Protein AF-A0A927Q872-F1 (afdb_monomer)

Mean predicted aligned error: 13.28 Å

Foldseek 3Di:
DDDDDDDDDDPPPPPPPPPDPPPDDDDQPDADADQCLQAFPALLVVDALVQFPDKAWDDDPPLDDPCDDPVNVSVQRNVRRRWGFHRDDPDPDPDPVCNSAKTWMWTQGPVRWIWIWIDHDQKIKIATSNNYITMTGGDDDDDD

Solvent-accessible surface area (backbone atoms only — not comparable to full-atom values): 8858 Å² total; per-residue (Å²): 132,89,82,90,85,87,87,86,88,75,89,80,76,83,82,76,84,76,87,67,86,76,81,81,78,82,76,80,66,89,49,72,76,34,34,52,71,36,48,74,40,32,39,36,81,78,55,38,46,90,44,50,68,43,79,45,80,74,59,73,73,88,74,58,60,85,84,65,43,75,66,42,52,48,46,46,37,54,69,30,21,82,42,49,21,38,68,40,73,68,84,74,73,94,66,63,92,54,72,88,59,51,41,39,32,39,36,31,32,74,90,68,51,47,31,45,38,39,36,46,84,63,32,32,24,45,30,42,64,76,19,40,18,23,21,34,71,47,69,80,80,77,84,132

Structure (mmCIF, N/CA/C/O backbone):
data_AF-A0A927Q872-F1
#
_entry.id   AF-A0A927Q872-F1
#
loop_
_atom_site.group_PDB
_atom_site.id
_atom_site.type_symbol
_atom_site.label_atom_id
_atom_site.label_alt_id
_atom_site.label_comp_id
_atom_site.label_asym_id
_atom_site.label_entity_id
_atom_site.label_seq_id
_atom_site.pdbx_PDB_ins_code
_atom_site.Cartn_x
_atom_site.Cartn_y
_atom_site.Cartn_z
_atom_site.occupancy
_atom_site.B_iso_or_equiv
_atom_site.auth_seq_id
_atom_site.auth_comp_id
_atom_site.auth_asym_id
_atom_site.auth_atom_id
_atom_site.pdbx_PDB_model_num
ATOM 1 N N . MET A 1 1 ? -69.257 13.038 28.042 1.00 36.28 1 MET A N 1
ATOM 2 C CA . MET A 1 1 ? -70.043 12.470 26.928 1.00 36.28 1 MET A CA 1
ATOM 3 C C . MET A 1 1 ? -69.087 11.909 25.881 1.00 36.28 1 MET A C 1
ATOM 5 O O . MET A 1 1 ? -68.342 12.678 25.296 1.00 36.28 1 MET A O 1
ATOM 9 N N . ASN A 1 2 ? -69.061 10.576 25.753 1.00 38.94 2 ASN A N 1
ATOM 10 C CA . ASN A 1 2 ? -69.015 9.767 24.514 1.00 38.94 2 ASN A CA 1
ATOM 11 C C . ASN A 1 2 ? -69.202 10.567 23.189 1.00 38.94 2 ASN A C 1
ATOM 13 O O . ASN A 1 2 ? -70.050 11.451 23.181 1.00 38.94 2 ASN A O 1
ATOM 17 N N . VAL A 1 3 ? -68.528 10.335 22.042 1.00 39.41 3 VAL A N 1
ATOM 18 C CA . VAL A 1 3 ? -68.244 9.079 21.295 1.00 39.41 3 VAL A CA 1
ATOM 19 C C . VAL A 1 3 ? -67.240 9.334 20.132 1.00 39.41 3 VAL A C 1
ATOM 21 O O . VAL A 1 3 ? -67.359 10.337 19.440 1.00 39.41 3 VAL A O 1
ATOM 24 N N . LEU A 1 4 ? -66.301 8.383 19.960 1.00 44.41 4 LEU A N 1
ATOM 25 C CA . LEU A 1 4 ? -65.658 7.758 18.766 1.00 44.41 4 LEU A CA 1
ATOM 26 C C . LEU A 1 4 ? -65.402 8.507 17.427 1.00 44.41 4 LEU A C 1
ATOM 28 O O . LEU A 1 4 ? -66.334 9.007 16.814 1.00 44.41 4 LEU A O 1
ATOM 32 N N . LEU A 1 5 ? -64.187 8.354 16.854 1.00 39.81 5 LEU A N 1
ATOM 33 C CA . LEU A 1 5 ? -63.829 7.359 15.802 1.00 39.81 5 LEU A CA 1
ATOM 34 C C . LEU A 1 5 ? -62.338 7.495 15.364 1.00 39.81 5 LEU A C 1
ATOM 36 O O . LEU A 1 5 ? -61.870 8.589 15.074 1.00 39.81 5 LEU A O 1
ATOM 40 N N . ALA A 1 6 ? -61.605 6.374 15.312 1.00 41.81 6 ALA A N 1
ATOM 41 C CA . ALA A 1 6 ? -60.266 6.205 14.698 1.00 41.81 6 ALA A CA 1
ATOM 42 C C . ALA A 1 6 ? -60.406 5.848 13.187 1.00 41.81 6 ALA A C 1
ATOM 44 O O . ALA A 1 6 ? -61.554 5.826 12.735 1.00 41.81 6 ALA A O 1
ATOM 45 N N . PRO A 1 7 ? -59.378 5.421 12.400 1.00 55.91 7 PRO A N 1
ATOM 46 C CA . PRO A 1 7 ? -57.904 5.390 12.543 1.00 55.91 7 PRO A CA 1
ATOM 47 C C . PRO A 1 7 ? -57.166 5.889 11.254 1.00 55.91 7 PRO A C 1
ATOM 49 O O . PRO A 1 7 ? -57.816 6.363 10.332 1.00 55.91 7 PRO A O 1
ATOM 52 N N . LEU A 1 8 ? -55.831 5.707 11.173 1.00 43.25 8 LEU A N 1
ATOM 53 C CA . LEU A 1 8 ? -55.012 5.338 9.982 1.00 43.25 8 LEU A CA 1
ATOM 54 C C . LEU A 1 8 ? -53.794 6.228 9.651 1.00 43.25 8 LEU A C 1
ATOM 56 O O . LEU A 1 8 ? -53.904 7.438 9.509 1.00 43.25 8 LEU A O 1
ATOM 60 N N . LEU A 1 9 ? -52.688 5.512 9.373 1.00 45.16 9 LEU A N 1
ATOM 61 C CA . LEU A 1 9 ? -51.478 5.875 8.607 1.00 45.16 9 LEU A CA 1
ATOM 62 C C . LEU A 1 9 ? -50.426 6.714 9.362 1.00 45.16 9 LEU A C 1
ATOM 64 O O . LEU A 1 9 ? -50.654 7.861 9.699 1.00 45.16 9 LEU A O 1
ATOM 68 N N . GLY A 1 10 ? -49.213 6.238 9.634 1.00 38.41 10 GLY A N 1
ATOM 69 C CA . GLY A 1 10 ? -48.569 4.970 9.318 1.00 38.41 10 GLY A CA 1
ATOM 70 C C . GLY A 1 10 ? -47.239 4.890 10.073 1.00 38.41 10 GLY A C 1
ATOM 71 O O . GLY A 1 10 ? -46.515 5.878 10.184 1.00 38.41 10 GLY A O 1
ATOM 72 N N . LEU A 1 11 ? -46.934 3.710 10.615 1.00 40.66 11 LEU A N 1
ATOM 73 C CA . LEU A 1 11 ? -45.600 3.372 11.099 1.00 40.66 11 LEU A CA 1
ATOM 74 C C . LEU A 1 11 ? -44.644 3.389 9.898 1.00 40.66 11 LEU A C 1
ATOM 76 O O . LEU A 1 11 ? -44.633 2.460 9.092 1.00 40.66 11 LEU A O 1
ATOM 80 N N . GLY A 1 12 ? -43.836 4.439 9.784 1.00 36.38 12 GLY A N 1
ATOM 81 C CA . GLY A 1 12 ? -42.642 4.432 8.949 1.00 36.38 12 GLY A CA 1
ATOM 82 C C . GLY A 1 12 ? -41.578 3.556 9.599 1.00 36.38 12 GLY A C 1
ATOM 83 O O . GLY A 1 12 ? -40.703 4.052 10.302 1.00 36.38 12 GLY A O 1
ATOM 84 N N . MET A 1 13 ? -41.677 2.243 9.391 1.00 40.41 13 MET A N 1
ATOM 85 C CA . MET A 1 13 ? -40.553 1.326 9.538 1.00 40.41 13 MET A CA 1
ATOM 86 C C . MET A 1 13 ? -39.443 1.777 8.578 1.00 40.41 13 MET A C 1
ATOM 88 O O . MET A 1 13 ? -39.513 1.509 7.381 1.00 40.41 13 MET A O 1
ATOM 92 N N . LEU A 1 14 ? -38.399 2.433 9.085 1.00 45.28 14 LEU A N 1
ATOM 93 C CA . LEU A 1 14 ? -37.114 2.490 8.388 1.00 45.28 14 LEU A CA 1
ATOM 94 C C . LEU A 1 14 ? -36.424 1.132 8.561 1.00 45.28 14 LEU A C 1
ATOM 96 O O . LEU A 1 14 ? -35.501 0.968 9.355 1.00 45.28 14 LEU A O 1
ATOM 100 N N . VAL A 1 15 ? -36.905 0.138 7.812 1.00 49.66 15 VAL A N 1
ATOM 101 C CA . VAL A 1 15 ? -36.089 -1.016 7.436 1.00 49.66 15 VAL A CA 1
ATOM 102 C C . VAL A 1 15 ? -35.178 -0.528 6.316 1.00 49.66 15 VAL A C 1
ATOM 104 O O . VAL A 1 15 ? -35.559 -0.485 5.153 1.00 49.66 15 VAL A O 1
ATOM 107 N N . GLY A 1 16 ? -33.984 -0.094 6.702 1.00 38.09 16 GLY A N 1
ATOM 108 C CA . GLY A 1 16 ? -32.853 0.144 5.807 1.00 38.09 16 GLY A CA 1
ATOM 109 C C . GLY A 1 16 ? -31.687 -0.791 6.121 1.00 38.09 16 GLY A C 1
ATOM 110 O O . GLY A 1 16 ? -30.541 -0.438 5.888 1.00 38.09 16 GLY A O 1
ATOM 111 N N . GLY A 1 17 ? -31.966 -1.956 6.711 1.00 45.19 17 GLY A N 1
ATOM 112 C CA . GLY A 1 17 ? -31.026 -3.069 6.808 1.00 45.19 17 GLY A CA 1
ATOM 113 C C . GLY A 1 17 ? -31.078 -3.879 5.519 1.00 45.19 17 GLY A C 1
ATOM 114 O O . GLY A 1 17 ? -31.672 -4.949 5.491 1.00 45.19 17 GLY A O 1
ATOM 115 N N . GLY A 1 18 ? -30.517 -3.330 4.444 1.00 36.50 18 GLY A N 1
ATOM 116 C CA . GLY A 1 18 ? -30.294 -4.048 3.194 1.00 36.50 18 GLY A CA 1
ATOM 117 C C . GLY A 1 18 ? -28.937 -4.736 3.226 1.00 36.50 18 GLY A C 1
ATOM 118 O O . GLY A 1 18 ? -27.987 -4.244 2.628 1.00 36.50 18 GLY A O 1
ATOM 119 N N . THR A 1 19 ? -28.823 -5.857 3.938 1.00 50.72 19 THR A N 1
ATOM 120 C CA . THR A 1 19 ? -27.755 -6.833 3.686 1.00 50.72 19 THR A CA 1
ATOM 121 C C . THR A 1 19 ? -28.171 -7.691 2.497 1.00 50.72 19 THR A C 1
ATOM 123 O O . THR A 1 19 ? -28.502 -8.862 2.664 1.00 50.72 19 THR A O 1
ATOM 126 N N . ASP A 1 20 ? -28.189 -7.100 1.305 1.00 44.16 20 ASP A N 1
ATOM 127 C CA . ASP A 1 20 ? -28.226 -7.875 0.071 1.00 44.16 20 ASP A CA 1
ATOM 128 C C . ASP A 1 20 ? -26.792 -8.068 -0.404 1.00 44.16 20 ASP A C 1
ATOM 130 O O . ASP A 1 20 ? -26.048 -7.118 -0.650 1.00 44.16 20 ASP A O 1
ATOM 134 N N . GLY A 1 21 ? -26.392 -9.336 -0.462 1.00 46.88 21 GLY A N 1
ATOM 135 C CA . GLY A 1 21 ? -25.081 -9.782 -0.900 1.00 46.88 21 GLY A CA 1
ATOM 136 C C . GLY A 1 21 ? -24.827 -9.448 -2.365 1.00 46.88 21 GLY A C 1
ATOM 137 O O . GLY A 1 21 ? -24.902 -10.328 -3.223 1.00 46.88 21 GLY A O 1
ATOM 138 N N . ALA A 1 22 ? -24.450 -8.200 -2.633 1.00 45.59 22 ALA A N 1
ATOM 139 C CA . ALA A 1 22 ? -23.846 -7.764 -3.881 1.00 45.59 22 ALA A CA 1
ATOM 140 C C . ALA A 1 22 ? -22.452 -8.396 -4.015 1.00 45.59 22 ALA A C 1
ATOM 142 O O . ALA A 1 22 ? -21.411 -7.784 -3.788 1.00 45.59 22 ALA A O 1
ATOM 143 N N . ARG A 1 23 ? -22.429 -9.683 -4.364 1.00 55.00 23 ARG A N 1
ATOM 144 C CA . ARG A 1 23 ? -21.252 -10.312 -4.951 1.00 55.00 23 ARG A CA 1
ATOM 145 C C . ARG A 1 23 ? -21.048 -9.703 -6.332 1.00 55.00 23 ARG A C 1
ATOM 147 O O . ARG A 1 23 ? -21.792 -10.027 -7.251 1.00 55.00 23 ARG A O 1
ATOM 154 N N . GLY A 1 24 ? -19.990 -8.918 -6.480 1.00 51.72 24 GLY A N 1
ATOM 155 C CA . GLY A 1 24 ? -19.269 -8.850 -7.748 1.00 51.72 24 GLY A CA 1
ATOM 156 C C . GLY A 1 24 ? -18.603 -7.523 -8.043 1.00 51.72 24 GLY A C 1
ATOM 157 O O . GLY A 1 24 ? -17.434 -7.527 -8.418 1.00 51.72 24 GLY A O 1
ATOM 158 N N . ASP A 1 25 ? -19.309 -6.416 -7.830 1.00 53.94 25 ASP A N 1
ATOM 159 C CA . ASP A 1 25 ? -18.880 -5.140 -8.394 1.00 53.94 25 ASP A CA 1
ATOM 160 C C . ASP A 1 25 ? -18.448 -4.174 -7.294 1.00 53.94 25 ASP A C 1
ATOM 162 O O . ASP A 1 25 ? -19.223 -3.789 -6.418 1.00 53.94 25 ASP A O 1
ATOM 166 N N . ALA A 1 26 ? -17.172 -3.798 -7.340 1.00 55.28 26 ALA A N 1
ATOM 167 C CA . ALA A 1 26 ? -16.632 -2.737 -6.512 1.00 55.28 26 ALA A CA 1
ATOM 168 C C . ALA A 1 26 ? -17.080 -1.388 -7.084 1.00 55.28 26 ALA A C 1
ATOM 170 O O . ALA A 1 26 ? -16.711 -1.042 -8.209 1.00 55.28 26 ALA A O 1
ATOM 171 N N . ASP A 1 27 ? -17.858 -0.624 -6.317 1.00 55.69 27 ASP A N 1
ATOM 172 C CA . ASP A 1 27 ? -18.164 0.757 -6.676 1.00 55.69 27 ASP A CA 1
ATOM 173 C C . ASP A 1 27 ? -16.892 1.614 -6.547 1.00 55.69 27 ASP A C 1
ATOM 175 O O . ASP A 1 27 ? -16.292 1.718 -5.477 1.00 55.69 27 ASP A O 1
ATOM 179 N N . LEU A 1 28 ? -16.461 2.201 -7.667 1.00 54.34 28 LEU A N 1
ATOM 180 C CA . LEU A 1 28 ? -15.298 3.091 -7.761 1.00 54.34 28 LEU A CA 1
ATOM 181 C C . LEU A 1 28 ? -15.700 4.575 -7.738 1.00 54.34 28 LEU A C 1
ATOM 183 O O . LEU A 1 28 ? -14.934 5.434 -8.194 1.00 54.34 28 LEU A O 1
ATOM 187 N N . ALA A 1 29 ? -16.905 4.894 -7.257 1.00 57.47 29 ALA A N 1
ATOM 188 C CA . ALA A 1 29 ? -17.359 6.264 -7.088 1.00 57.47 29 ALA A CA 1
ATOM 189 C C . ALA A 1 29 ? -16.313 7.108 -6.341 1.00 57.47 29 ALA A C 1
ATOM 191 O O . ALA A 1 29 ? -15.703 6.702 -5.352 1.00 57.47 29 ALA A O 1
ATOM 192 N N . LYS A 1 30 ? -16.075 8.322 -6.846 1.00 48.88 30 LYS A N 1
ATOM 193 C CA . LYS A 1 30 ? -15.078 9.235 -6.281 1.00 48.88 30 LYS A CA 1
ATOM 194 C C . LYS A 1 30 ? -15.594 9.795 -4.953 1.00 48.88 30 LYS A C 1
ATOM 196 O O . LYS A 1 30 ? -16.338 10.773 -4.945 1.00 48.88 30 LYS A O 1
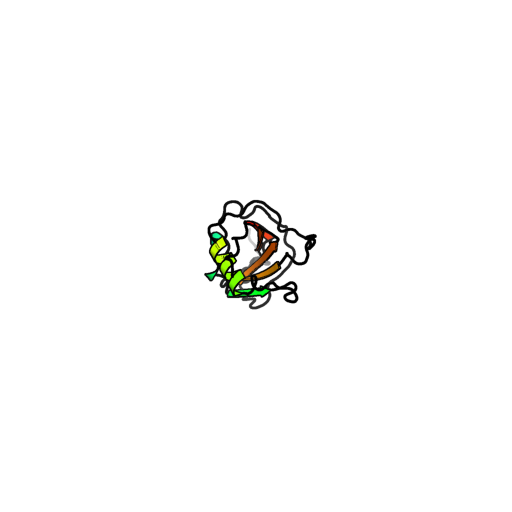ATOM 201 N N . GLY A 1 31 ? -15.189 9.184 -3.844 1.00 59.75 31 GLY A N 1
ATOM 202 C CA . GLY A 1 31 ? -15.377 9.731 -2.502 1.00 59.75 31 GLY A CA 1
ATOM 203 C C . GLY A 1 31 ? -14.500 10.962 -2.241 1.00 59.75 31 GLY A C 1
ATOM 204 O O . GLY A 1 31 ? -13.505 11.203 -2.932 1.00 59.75 31 GLY A O 1
ATOM 205 N N . ARG A 1 32 ? -14.860 11.754 -1.223 1.00 65.50 32 ARG A N 1
ATOM 206 C CA . ARG A 1 32 ? -14.003 12.836 -0.719 1.00 65.50 32 ARG A CA 1
ATOM 207 C C . ARG A 1 32 ? -12.740 12.219 -0.116 1.00 65.50 32 ARG A C 1
ATOM 209 O O . ARG A 1 32 ? -12.826 11.415 0.805 1.00 65.50 32 ARG A O 1
ATOM 216 N N . GLN A 1 33 ? -11.582 12.616 -0.631 1.00 68.44 33 GLN A N 1
ATOM 217 C CA . GLN A 1 33 ? -10.295 12.087 -0.194 1.00 68.44 33 GLN A CA 1
ATOM 218 C C . GLN A 1 33 ? -9.956 12.555 1.230 1.00 68.44 33 GLN A C 1
ATOM 220 O O . GLN A 1 33 ? -10.082 13.739 1.549 1.00 68.44 33 GLN A O 1
ATOM 225 N N . GLN A 1 34 ? -9.531 11.617 2.077 1.00 79.44 34 GLN A N 1
ATOM 226 C CA . GLN A 1 34 ? -9.076 11.845 3.451 1.00 79.44 34 GLN A CA 1
ATOM 227 C C . GLN A 1 34 ? -7.662 11.269 3.598 1.00 79.44 34 GLN A C 1
ATOM 229 O O . GLN A 1 34 ? -7.485 10.101 3.941 1.00 79.44 34 GLN A O 1
ATOM 234 N N . THR A 1 35 ? -6.652 12.078 3.283 1.00 71.38 35 THR A N 1
ATOM 235 C CA . THR A 1 35 ? -5.249 11.647 3.096 1.00 71.38 35 THR A CA 1
ATOM 236 C C . THR A 1 35 ? -4.484 11.332 4.362 1.00 71.38 35 THR A C 1
ATOM 238 O O . THR A 1 35 ? -3.423 10.719 4.302 1.00 71.38 35 THR A O 1
ATOM 241 N N . ASP A 1 36 ? -5.037 11.738 5.498 1.00 80.25 36 ASP A N 1
ATOM 242 C CA . ASP A 1 36 ? -4.386 11.585 6.792 1.00 80.25 36 ASP A CA 1
ATOM 243 C C . ASP A 1 36 ? -5.133 10.564 7.659 1.00 80.25 36 ASP A C 1
ATOM 245 O O . ASP A 1 36 ? -4.772 10.360 8.818 1.00 80.25 36 ASP A O 1
ATOM 249 N N . ALA A 1 37 ? -6.153 9.902 7.094 1.00 86.50 37 ALA A N 1
ATOM 250 C CA . ALA A 1 37 ? -7.067 9.009 7.800 1.00 86.50 37 ALA A CA 1
ATOM 251 C C . ALA A 1 37 ? -6.358 7.836 8.488 1.00 86.50 37 ALA A C 1
ATOM 253 O O . ALA A 1 37 ? -6.848 7.332 9.496 1.00 86.50 37 ALA A O 1
ATOM 254 N N . TRP A 1 38 ? -5.216 7.403 7.949 1.00 92.62 38 TRP A N 1
ATOM 255 C CA . TRP A 1 38 ? -4.420 6.310 8.507 1.00 92.62 38 TRP A CA 1
ATOM 256 C C . TRP A 1 38 ? -3.091 6.765 9.099 1.00 92.62 38 TRP A C 1
ATOM 258 O O . TRP A 1 38 ? -2.271 5.922 9.448 1.00 92.62 38 TRP A O 1
ATOM 268 N N . THR A 1 39 ? -2.859 8.073 9.234 1.00 92.56 39 THR A N 1
ATOM 269 C CA . THR A 1 39 ? -1.604 8.592 9.793 1.00 92.56 39 THR A CA 1
ATOM 270 C C . THR A 1 39 ? -1.327 7.964 11.152 1.00 92.56 39 THR A C 1
ATOM 272 O O . THR A 1 39 ? -2.160 7.999 12.055 1.00 92.56 39 THR A O 1
ATOM 275 N N . GLY A 1 40 ? -0.137 7.387 11.297 1.00 91.62 40 GLY A N 1
ATOM 276 C CA . GLY A 1 40 ? 0.268 6.710 12.521 1.00 91.62 40 GLY A CA 1
ATOM 277 C C . GLY A 1 40 ? -0.180 5.252 12.625 1.00 91.62 40 GLY A C 1
ATOM 278 O O . GLY A 1 40 ? 0.437 4.540 13.408 1.00 91.62 40 GLY A O 1
ATOM 279 N N . LEU A 1 41 ? -1.136 4.763 11.829 1.00 95.81 41 LEU A N 1
ATOM 280 C CA . LEU A 1 41 ? -1.377 3.323 11.678 1.00 95.81 41 LEU A CA 1
ATOM 281 C C . LEU A 1 41 ? -0.262 2.690 10.844 1.00 95.81 41 LEU A C 1
ATOM 283 O O . LEU A 1 41 ? 0.370 3.351 10.016 1.00 95.81 41 LEU A O 1
ATOM 287 N N . THR A 1 42 ? -0.014 1.407 11.056 1.00 97.12 42 THR A N 1
ATOM 288 C CA . THR A 1 42 ? 0.867 0.606 10.208 1.00 97.12 42 THR A CA 1
ATOM 289 C C . THR A 1 42 ? 0.138 0.094 8.968 1.00 97.12 42 THR A C 1
ATOM 291 O O . THR A 1 42 ? -1.088 -0.042 8.957 1.00 97.12 42 THR A O 1
ATOM 294 N N . VAL A 1 43 ? 0.888 -0.225 7.911 1.00 95.69 43 VAL A N 1
ATOM 295 C CA . VAL A 1 43 ? 0.318 -0.825 6.695 1.00 95.69 43 VAL A CA 1
ATOM 296 C C . VAL A 1 43 ? -0.398 -2.133 7.025 1.00 95.69 43 VAL A C 1
ATOM 298 O O . VAL A 1 43 ? -1.507 -2.339 6.548 1.00 95.69 43 VAL A O 1
ATOM 301 N N . GLY A 1 44 ? 0.173 -2.974 7.893 1.00 96.31 44 GLY A N 1
ATOM 302 C CA . GLY A 1 44 ? -0.425 -4.250 8.295 1.00 96.31 44 GLY A CA 1
ATOM 303 C C . GLY A 1 44 ? -1.728 -4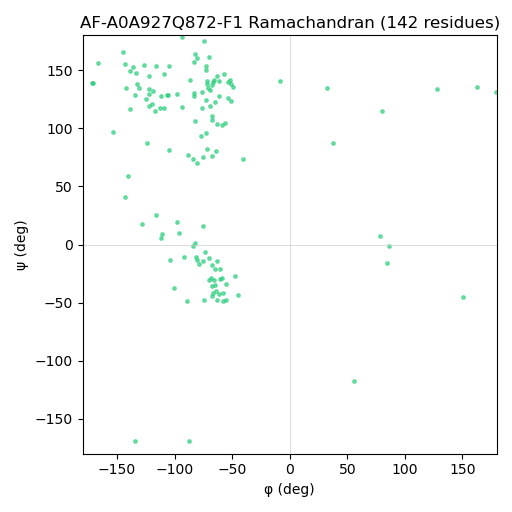.110 9.090 1.00 96.31 44 GLY A C 1
ATOM 304 O O . GLY A 1 44 ? -2.604 -4.960 8.958 1.00 96.31 44 GLY A O 1
ATOM 305 N N . GLU A 1 45 ? -1.894 -3.027 9.858 1.00 96.38 45 GLU A N 1
ATOM 306 C CA . GLU A 1 45 ? -3.158 -2.716 10.550 1.00 96.38 45 GLU A CA 1
ATOM 307 C C . GLU A 1 45 ? -4.283 -2.336 9.573 1.00 96.38 45 GLU A C 1
ATOM 309 O O . GLU A 1 45 ? -5.455 -2.577 9.860 1.00 96.38 45 GLU A O 1
ATOM 314 N N . VAL A 1 46 ? -3.949 -1.765 8.410 1.00 95.12 46 VAL A N 1
ATOM 315 C CA . VAL A 1 46 ? -4.931 -1.388 7.378 1.00 95.12 46 VAL A CA 1
ATOM 316 C C . VAL A 1 46 ? -5.182 -2.536 6.398 1.00 95.12 46 VAL A C 1
ATOM 318 O O . VAL A 1 46 ? -6.338 -2.873 6.114 1.00 95.12 46 VAL A O 1
ATOM 321 N N . LEU A 1 47 ? -4.104 -3.133 5.885 1.00 95.06 47 LEU A N 1
ATOM 322 C CA . LEU A 1 47 ? -4.106 -4.207 4.900 1.00 95.06 47 LEU A CA 1
ATOM 323 C C . LEU A 1 47 ? -2.838 -5.069 5.029 1.00 95.06 47 LEU A C 1
ATOM 325 O O . LEU A 1 47 ? -1.791 -4.761 4.457 1.00 95.06 47 LEU A O 1
ATOM 329 N N . ALA A 1 48 ? -2.950 -6.190 5.740 1.00 94.19 48 ALA A N 1
ATOM 330 C CA . ALA A 1 48 ? -1.926 -7.228 5.731 1.00 94.19 48 ALA A CA 1
ATOM 331 C C . ALA A 1 48 ? -1.930 -8.006 4.399 1.00 94.19 48 ALA A C 1
ATOM 333 O O . ALA A 1 48 ? -2.963 -8.152 3.744 1.00 94.19 48 ALA A O 1
ATOM 334 N N . GLU A 1 49 ? -0.767 -8.511 3.978 1.00 93.38 49 GLU A N 1
ATOM 335 C CA . GLU A 1 49 ? -0.644 -9.205 2.687 1.00 93.38 49 GLU A CA 1
ATOM 336 C C . GLU A 1 49 ? -1.451 -10.505 2.615 1.00 93.38 49 GLU A C 1
ATOM 338 O O . GLU A 1 49 ? -2.003 -10.827 1.563 1.00 93.38 49 GLU A O 1
ATOM 343 N N . ASP A 1 50 ? -1.558 -11.229 3.727 1.00 93.25 50 ASP A N 1
ATOM 344 C CA . ASP A 1 50 ? -2.352 -12.454 3.832 1.00 93.25 50 ASP A CA 1
ATOM 345 C C . ASP A 1 50 ? -3.862 -12.193 3.712 1.00 93.25 50 ASP A C 1
ATOM 347 O O . ASP A 1 50 ? -4.621 -13.104 3.391 1.00 93.25 50 ASP A O 1
ATOM 351 N N . GLN A 1 51 ? -4.301 -10.943 3.895 1.00 94.19 51 GLN A N 1
ATOM 352 C CA . GLN A 1 51 ? -5.675 -10.521 3.644 1.00 94.19 51 GLN A CA 1
ATOM 353 C C . GLN A 1 51 ? -5.950 -10.265 2.158 1.00 94.19 51 GLN A C 1
ATOM 355 O O . GLN A 1 51 ? -7.115 -10.173 1.777 1.00 94.19 51 GLN A O 1
ATOM 360 N N . VAL A 1 52 ? -4.928 -10.166 1.298 1.00 92.62 52 VAL A N 1
ATOM 361 C CA . VAL A 1 52 ? -5.098 -9.877 -0.133 1.00 92.62 52 VAL A CA 1
ATOM 362 C C . VAL A 1 52 ? -5.453 -11.144 -0.912 1.00 92.62 52 VAL A C 1
ATOM 364 O O . VAL A 1 52 ? -4.604 -11.982 -1.242 1.00 92.62 52 VAL A O 1
ATOM 367 N N . GLN A 1 53 ? -6.723 -11.227 -1.307 1.00 92.62 53 GLN A N 1
ATOM 368 C CA . GLN A 1 53 ? -7.253 -12.306 -2.131 1.00 92.62 53 GLN A CA 1
ATOM 369 C C . GLN A 1 53 ? -6.814 -12.172 -3.595 1.00 92.62 53 GLN A C 1
ATOM 371 O O . GLN A 1 53 ? -6.391 -13.153 -4.211 1.00 92.62 53 GLN A O 1
ATOM 376 N N . ARG A 1 54 ? -6.938 -10.975 -4.182 1.00 89.19 54 ARG A N 1
ATOM 377 C CA . ARG A 1 54 ? -6.624 -10.725 -5.599 1.00 89.19 54 ARG A CA 1
ATOM 378 C C . ARG A 1 54 ? -5.897 -9.402 -5.784 1.00 89.19 54 ARG A C 1
ATOM 380 O O . ARG A 1 54 ? -6.137 -8.442 -5.060 1.00 89.19 54 ARG A O 1
ATOM 387 N N . VAL A 1 55 ? -5.047 -9.366 -6.803 1.00 87.88 55 VAL A N 1
ATOM 388 C CA . VAL A 1 55 ? -4.319 -8.178 -7.253 1.00 87.88 55 VAL A CA 1
ATOM 389 C C . VAL A 1 55 ? -4.628 -7.992 -8.734 1.00 87.88 55 VAL A C 1
ATOM 391 O O . VAL A 1 55 ? -4.435 -8.918 -9.520 1.00 87.88 55 VAL A O 1
ATOM 394 N N . ILE A 1 56 ? -5.119 -6.815 -9.112 1.00 84.75 56 ILE A N 1
ATOM 395 C CA . ILE A 1 56 ? -5.443 -6.440 -10.492 1.00 84.75 56 ILE A CA 1
ATOM 396 C C . ILE A 1 56 ? -4.533 -5.277 -10.877 1.00 84.75 56 ILE A C 1
ATOM 398 O O . ILE A 1 56 ? -4.630 -4.200 -10.300 1.00 84.75 56 ILE A O 1
ATOM 402 N N . LEU A 1 57 ? -3.644 -5.479 -11.843 1.00 80.75 57 LEU A N 1
ATOM 403 C CA . LEU A 1 57 ? -2.739 -4.431 -12.325 1.00 80.75 57 LEU A CA 1
ATOM 404 C C . LEU A 1 57 ? -3.460 -3.561 -13.366 1.00 80.75 57 LEU A C 1
ATOM 406 O O . LEU A 1 57 ? -4.067 -4.101 -14.289 1.00 80.75 57 LEU A O 1
ATOM 410 N N . LEU A 1 58 ? -3.409 -2.231 -13.222 1.00 74.38 58 LEU A N 1
ATOM 411 C CA . LEU A 1 58 ? -4.187 -1.302 -14.056 1.00 74.38 58 LEU A CA 1
ATOM 412 C C . LEU A 1 58 ? -3.387 -0.640 -15.188 1.00 74.38 58 LEU A C 1
ATOM 414 O O . LEU A 1 58 ? -3.936 -0.434 -16.270 1.00 74.38 58 LEU A O 1
ATOM 418 N N . LYS A 1 59 ? -2.110 -0.289 -14.974 1.00 64.81 59 LYS A N 1
ATOM 419 C CA . LYS A 1 59 ? -1.316 0.490 -15.941 1.00 64.81 59 LYS A CA 1
ATOM 420 C C . LYS A 1 59 ? -0.038 -0.234 -16.384 1.00 64.81 59 LYS A C 1
ATOM 422 O O . LYS A 1 59 ? 0.818 -0.545 -15.568 1.00 64.81 59 LYS A O 1
ATOM 427 N N . ALA A 1 60 ? 0.013 -0.479 -17.699 1.00 50.91 60 ALA A N 1
ATOM 428 C CA . ALA A 1 60 ? 1.128 -0.841 -18.588 1.00 50.91 60 ALA A CA 1
ATOM 429 C C . ALA A 1 60 ? 2.224 -1.790 -18.056 1.00 50.91 60 ALA A C 1
ATOM 431 O O . ALA A 1 60 ? 3.313 -1.384 -17.672 1.00 50.91 60 ALA A O 1
ATOM 432 N N . VAL A 1 61 ? 1.977 -3.093 -18.218 1.00 46.34 61 VAL A N 1
ATOM 433 C CA . VAL A 1 61 ? 2.982 -4.168 -18.097 1.00 46.34 61 VAL A CA 1
ATOM 434 C C . VAL A 1 61 ? 3.953 -4.212 -19.295 1.00 46.34 61 VAL A C 1
ATOM 436 O O . VAL A 1 61 ? 4.934 -4.945 -19.273 1.00 46.34 61 VAL A O 1
ATOM 439 N N . THR A 1 62 ? 3.754 -3.414 -20.349 1.00 45.88 62 THR A N 1
ATOM 440 C CA . THR A 1 62 ? 4.587 -3.505 -21.567 1.00 45.88 62 THR A CA 1
ATOM 441 C C . THR A 1 62 ? 6.028 -3.017 -21.391 1.00 45.88 62 THR A C 1
ATOM 443 O O . THR A 1 62 ? 6.859 -3.279 -22.253 1.00 45.88 62 THR A O 1
ATOM 446 N N . SER A 1 63 ? 6.340 -2.346 -20.284 1.00 44.03 63 SER A N 1
ATOM 447 C CA . SER A 1 63 ? 7.692 -1.908 -19.908 1.00 44.03 63 SER A CA 1
ATOM 448 C C . SER A 1 63 ? 8.057 -2.333 -18.484 1.00 44.03 63 SER A C 1
ATOM 450 O O . SER A 1 63 ? 8.994 -1.801 -17.887 1.00 44.03 63 SER A O 1
ATOM 452 N N . ALA A 1 64 ? 7.327 -3.302 -17.922 1.00 47.88 64 ALA A N 1
ATOM 453 C CA . ALA A 1 64 ? 7.516 -3.672 -16.538 1.00 47.88 64 ALA A CA 1
ATOM 454 C C . ALA A 1 64 ? 8.887 -4.330 -16.316 1.00 47.88 64 ALA A C 1
ATOM 456 O O . ALA A 1 64 ? 9.104 -5.474 -16.709 1.00 47.88 64 ALA A O 1
ATOM 457 N N . MET A 1 65 ? 9.817 -3.616 -15.672 1.00 51.81 65 MET A N 1
ATOM 458 C CA . MET A 1 65 ? 11.053 -4.214 -15.159 1.00 51.81 65 MET A CA 1
ATOM 459 C C . MET A 1 65 ? 10.713 -5.445 -14.303 1.00 51.81 65 MET A C 1
ATOM 461 O O . MET A 1 65 ? 9.762 -5.392 -13.521 1.00 51.81 65 MET A O 1
ATOM 465 N N . ALA A 1 66 ? 11.525 -6.506 -14.387 1.00 54.41 66 ALA A N 1
ATOM 466 C CA . ALA A 1 66 ? 11.322 -7.788 -13.694 1.00 54.41 66 ALA A CA 1
ATOM 467 C C . ALA A 1 66 ? 10.979 -7.667 -12.190 1.00 54.41 66 ALA A C 1
ATOM 469 O O . ALA A 1 66 ? 10.256 -8.493 -11.645 1.00 54.41 66 ALA A O 1
ATOM 470 N N . GLY A 1 67 ? 11.418 -6.592 -11.527 1.00 54.12 67 GLY A N 1
ATOM 471 C CA . GLY A 1 67 ? 11.191 -6.348 -10.101 1.00 54.12 67 GLY A CA 1
ATOM 472 C C . GLY A 1 67 ? 9.782 -5.898 -9.671 1.00 54.12 67 GLY A C 1
ATOM 473 O O . GLY A 1 67 ? 9.674 -5.347 -8.573 1.00 54.12 67 GLY A O 1
ATOM 474 N N . LEU A 1 68 ? 8.732 -6.031 -10.496 1.00 57.31 68 LEU A N 1
ATOM 475 C CA . LEU A 1 68 ? 7.340 -5.645 -10.167 1.00 57.31 68 LEU A CA 1
ATOM 476 C C . LEU A 1 68 ? 6.280 -6.605 -10.748 1.00 57.31 68 LEU A C 1
ATOM 478 O O . LEU A 1 68 ? 5.215 -6.203 -11.212 1.00 57.31 68 LEU A O 1
ATOM 482 N N . ASP A 1 69 ? 6.571 -7.902 -10.683 1.00 69.38 69 ASP A N 1
ATOM 483 C CA . ASP A 1 69 ? 5.574 -8.963 -10.831 1.00 69.38 69 ASP A CA 1
ATOM 484 C C . ASP A 1 69 ? 4.674 -9.106 -9.577 1.00 69.38 69 ASP A C 1
ATOM 486 O O . ASP A 1 69 ? 4.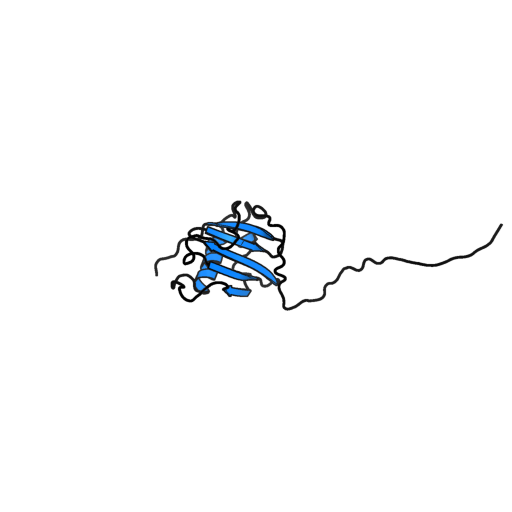854 -8.445 -8.547 1.00 69.38 69 ASP A O 1
ATOM 490 N N . LEU A 1 70 ? 3.670 -9.987 -9.650 1.00 74.50 70 LEU A N 1
ATOM 491 C CA . LEU A 1 70 ? 2.758 -10.259 -8.529 1.00 74.50 70 LEU A CA 1
ATOM 492 C C . LEU A 1 70 ? 3.499 -10.687 -7.251 1.00 74.50 70 LEU A C 1
ATOM 494 O O . LEU A 1 70 ? 3.065 -10.349 -6.146 1.00 74.50 70 LEU A O 1
ATOM 498 N N . ALA A 1 71 ? 4.610 -11.415 -7.392 1.00 79.00 71 ALA A N 1
ATOM 499 C CA . ALA A 1 71 ? 5.426 -11.852 -6.266 1.00 79.00 71 ALA A CA 1
ATOM 500 C C . ALA A 1 71 ? 6.089 -10.657 -5.568 1.00 79.00 71 ALA A C 1
ATOM 502 O O . ALA A 1 71 ? 6.068 -10.573 -4.338 1.00 79.00 71 ALA A O 1
ATOM 503 N N . ASN A 1 72 ? 6.593 -9.694 -6.336 1.00 78.62 72 ASN A N 1
ATOM 504 C CA . ASN A 1 72 ? 7.174 -8.459 -5.829 1.00 78.62 72 ASN A CA 1
ATOM 505 C C . ASN A 1 72 ? 6.151 -7.542 -5.162 1.00 78.62 72 ASN A C 1
ATOM 507 O O . ASN A 1 72 ? 6.479 -6.920 -4.154 1.00 78.62 72 ASN A O 1
ATOM 511 N N . LEU A 1 73 ? 4.912 -7.478 -5.657 1.00 82.25 73 LEU A N 1
ATOM 512 C CA . LEU A 1 73 ? 3.858 -6.702 -4.996 1.00 82.25 73 LEU A CA 1
ATOM 513 C C . LEU A 1 73 ? 3.471 -7.323 -3.649 1.00 82.25 73 LEU A C 1
ATOM 515 O O . LEU A 1 73 ? 3.378 -6.619 -2.644 1.00 82.25 73 LEU A O 1
ATOM 519 N N . ARG A 1 74 ? 3.315 -8.650 -3.598 1.00 88.00 74 ARG A N 1
ATOM 520 C CA . ARG A 1 74 ? 3.085 -9.365 -2.335 1.00 88.00 74 ARG A CA 1
ATOM 521 C C . ARG A 1 74 ? 4.260 -9.190 -1.370 1.00 88.00 74 ARG A C 1
ATOM 523 O O . ARG A 1 74 ? 4.063 -8.916 -0.192 1.00 88.00 74 ARG A O 1
ATOM 530 N N . ARG A 1 75 ? 5.496 -9.268 -1.865 1.00 88.00 75 ARG A N 1
ATOM 531 C CA . ARG A 1 75 ? 6.696 -8.972 -1.071 1.00 88.00 75 ARG A CA 1
ATOM 532 C C . ARG A 1 75 ? 6.655 -7.553 -0.503 1.00 88.00 75 ARG A C 1
ATOM 534 O O . ARG A 1 75 ? 6.845 -7.395 0.697 1.00 88.00 75 ARG A O 1
ATOM 541 N N . LEU A 1 76 ? 6.356 -6.554 -1.334 1.00 88.38 76 LEU A N 1
ATOM 542 C CA . LEU A 1 76 ? 6.240 -5.157 -0.917 1.00 88.38 76 LEU A CA 1
ATOM 543 C C . LEU A 1 76 ? 5.236 -5.003 0.226 1.00 88.38 76 LEU A C 1
ATOM 545 O O . LEU A 1 76 ? 5.573 -4.377 1.221 1.00 88.38 76 LEU A O 1
ATOM 549 N N . LEU A 1 77 ? 4.040 -5.589 0.120 1.00 91.19 77 LEU A N 1
ATOM 550 C CA . LEU A 1 77 ? 3.024 -5.498 1.176 1.00 91.19 77 LEU A CA 1
ATOM 551 C C . LEU A 1 77 ? 3.470 -6.177 2.477 1.00 91.19 77 LEU A C 1
ATOM 553 O O . LEU A 1 77 ? 3.261 -5.623 3.554 1.00 91.19 77 LEU A O 1
ATOM 557 N N . ARG A 1 78 ? 4.132 -7.339 2.393 1.00 94.19 78 ARG A N 1
ATOM 558 C CA . ARG A 1 78 ? 4.698 -8.010 3.574 1.00 94.19 78 ARG A CA 1
ATOM 559 C C . ARG A 1 78 ? 5.780 -7.177 4.252 1.00 94.19 78 ARG A C 1
ATOM 561 O O . ARG A 1 78 ? 5.752 -7.018 5.465 1.00 94.19 78 ARG A O 1
ATOM 568 N N . GLU A 1 79 ? 6.725 -6.648 3.483 1.00 94.06 79 GLU A N 1
ATOM 569 C CA . GLU A 1 79 ? 7.828 -5.836 4.011 1.00 94.06 79 GLU A CA 1
ATOM 570 C C . GLU A 1 79 ? 7.360 -4.467 4.507 1.00 94.06 79 GLU A C 1
ATOM 572 O O . GLU A 1 79 ? 7.944 -3.915 5.437 1.00 94.06 79 GLU A O 1
ATOM 577 N N . AL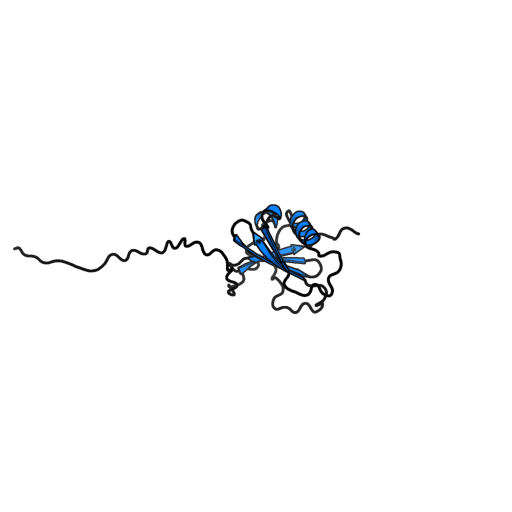A A 1 80 ? 6.302 -3.922 3.905 1.00 93.94 80 ALA A N 1
ATOM 578 C CA . ALA A 1 80 ? 5.711 -2.661 4.315 1.00 93.94 80 ALA A CA 1
ATOM 579 C C . ALA A 1 80 ? 4.813 -2.793 5.547 1.00 93.94 80 ALA A C 1
ATOM 581 O O . ALA A 1 80 ? 4.553 -1.781 6.187 1.00 93.94 80 ALA A O 1
ATOM 582 N N . ALA A 1 81 ? 4.375 -4.003 5.915 1.00 96.19 81 ALA A N 1
ATOM 583 C CA . ALA A 1 81 ? 3.472 -4.244 7.039 1.00 96.19 81 ALA A CA 1
ATOM 584 C C . ALA A 1 81 ? 3.824 -3.482 8.340 1.00 96.19 81 ALA A C 1
ATOM 586 O O . ALA A 1 81 ? 2.902 -2.912 8.922 1.00 96.19 81 ALA A O 1
ATOM 587 N N . PRO A 1 82 ? 5.093 -3.397 8.799 1.00 96.62 82 PRO A N 1
ATOM 588 C CA . PRO A 1 82 ? 5.447 -2.637 10.003 1.00 96.62 82 PRO A CA 1
ATOM 589 C C . PRO A 1 82 ? 5.608 -1.123 9.780 1.00 96.62 82 PRO A C 1
ATOM 591 O O . PRO A 1 82 ? 5.757 -0.374 10.748 1.00 96.62 82 PRO A O 1
ATOM 594 N N . LEU A 1 83 ? 5.634 -0.650 8.532 1.00 95.44 83 LEU A N 1
ATOM 595 C CA . LEU A 1 83 ? 5.809 0.765 8.217 1.00 95.44 83 LEU A CA 1
ATOM 596 C C . LEU A 1 83 ? 4.547 1.536 8.584 1.00 95.44 83 LEU A C 1
ATOM 598 O O . LEU A 1 83 ? 3.434 1.064 8.365 1.00 95.44 83 LEU A O 1
ATOM 602 N N . ARG A 1 84 ? 4.723 2.740 9.130 1.00 95.56 84 ARG A N 1
ATOM 603 C CA . ARG A 1 84 ? 3.605 3.631 9.441 1.00 95.56 84 ARG A CA 1
ATOM 604 C C . ARG A 1 84 ? 3.241 4.474 8.234 1.00 95.56 84 ARG A C 1
ATOM 606 O O . ARG A 1 84 ? 4.124 4.966 7.529 1.00 95.56 84 ARG A O 1
ATOM 613 N N . PHE A 1 85 ? 1.947 4.690 8.051 1.00 93.31 85 PHE A N 1
ATOM 614 C CA . PHE A 1 85 ? 1.478 5.700 7.125 1.00 93.31 85 PHE A CA 1
ATOM 615 C C . PHE A 1 85 ? 1.843 7.092 7.634 1.00 93.31 85 PHE A C 1
ATOM 617 O O . PHE A 1 85 ? 1.677 7.423 8.815 1.00 93.31 85 PHE A O 1
ATOM 624 N N . THR A 1 86 ? 2.294 7.920 6.707 1.00 89.88 86 THR A N 1
ATOM 625 C CA . THR A 1 86 ? 2.455 9.358 6.866 1.00 89.88 86 THR A CA 1
ATOM 626 C C . THR A 1 86 ? 1.343 10.080 6.119 1.00 89.88 86 THR A C 1
ATOM 628 O O . THR A 1 86 ? 0.863 9.584 5.093 1.00 89.88 86 THR A O 1
ATOM 631 N N . ALA A 1 87 ? 1.010 11.285 6.586 1.00 78.44 87 ALA A N 1
ATOM 632 C CA . ALA A 1 87 ? 0.209 12.228 5.819 1.00 78.44 87 ALA A CA 1
ATOM 633 C C . ALA A 1 87 ? 0.808 12.411 4.418 1.00 78.44 87 ALA A C 1
ATOM 635 O O . ALA A 1 87 ? 2.031 12.478 4.237 1.00 78.44 87 ALA A O 1
ATOM 636 N N . GLY A 1 88 ? -0.055 12.458 3.417 1.00 66.25 88 GLY A N 1
ATOM 637 C CA . GLY A 1 88 ? 0.374 12.564 2.037 1.00 66.25 88 GLY A CA 1
ATOM 638 C C . GLY A 1 88 ? -0.737 12.169 1.093 1.00 66.25 88 GLY A C 1
ATOM 639 O O . GLY A 1 88 ? -1.413 11.159 1.280 1.00 66.25 88 GLY A O 1
ATOM 640 N N . GLU A 1 89 ? -0.915 12.970 0.052 1.00 61.53 89 GLU A N 1
ATOM 641 C CA . GLU A 1 89 ? -1.829 12.591 -1.006 1.00 61.53 89 GLU A CA 1
ATOM 642 C C . GLU A 1 89 ? -1.160 11.513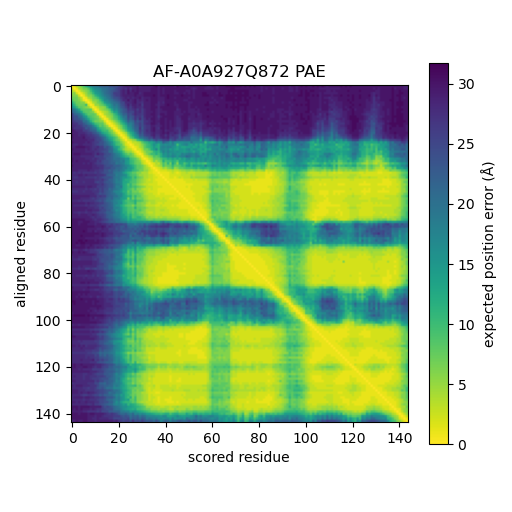 -1.871 1.00 61.53 89 GLU A C 1
ATOM 644 O O . GLU A 1 89 ? -0.020 11.718 -2.316 1.00 61.53 89 GLU A O 1
ATOM 649 N N . PRO A 1 90 ? -1.835 10.387 -2.176 1.00 59.00 90 PRO A N 1
ATOM 650 C CA . PRO A 1 90 ? -1.528 9.685 -3.412 1.00 59.00 90 PRO A CA 1
ATOM 651 C C . PRO A 1 90 ? -1.582 10.717 -4.541 1.00 59.00 90 PRO A C 1
ATOM 653 O O . PRO A 1 90 ? -2.590 11.407 -4.688 1.00 59.00 90 PRO A O 1
ATOM 656 N N . GLY A 1 91 ? -0.492 10.867 -5.297 1.00 56.12 91 GLY A N 1
ATOM 657 C CA . GLY A 1 91 ? -0.426 11.829 -6.394 1.00 56.12 91 GLY A CA 1
ATOM 658 C C . GLY A 1 91 ? -1.564 11.574 -7.381 1.00 56.12 91 GLY A C 1
ATOM 659 O O . GLY A 1 91 ? -1.535 10.606 -8.137 1.00 56.12 91 GLY A O 1
ATOM 660 N N . TRP A 1 92 ? -2.588 12.425 -7.354 1.00 50.81 92 TRP A N 1
ATOM 661 C CA . TRP A 1 92 ? -3.748 12.345 -8.235 1.00 50.81 92 TRP A CA 1
ATOM 662 C C . TRP A 1 92 ? -4.015 13.725 -8.854 1.00 50.81 92 TRP A C 1
ATOM 664 O O . TRP A 1 92 ? -4.019 14.709 -8.118 1.00 50.81 92 TRP A O 1
ATOM 674 N N . PRO A 1 93 ? -4.282 13.858 -10.171 1.00 49.78 93 PRO A N 1
ATOM 675 C CA . PRO A 1 93 ? -4.380 12.819 -11.198 1.00 49.78 93 PRO A CA 1
ATOM 676 C C . PRO A 1 93 ? -3.011 12.397 -11.750 1.00 49.78 93 PRO A C 1
ATOM 678 O O . PRO A 1 93 ? -2.034 13.125 -11.623 1.00 49.78 93 PRO A O 1
ATOM 681 N N . TRP A 1 94 ? -2.983 11.243 -12.425 1.00 51.88 94 TRP A N 1
ATOM 682 C CA . TRP A 1 94 ? -1.861 10.598 -13.126 1.00 51.88 94 TRP A CA 1
ATOM 683 C C . TRP A 1 94 ? -0.919 11.518 -13.929 1.00 51.88 94 TRP A C 1
ATOM 685 O O . TRP A 1 94 ? -0.918 11.521 -15.164 1.00 51.88 94 TRP A O 1
ATOM 695 N N . ARG A 1 95 ? -0.070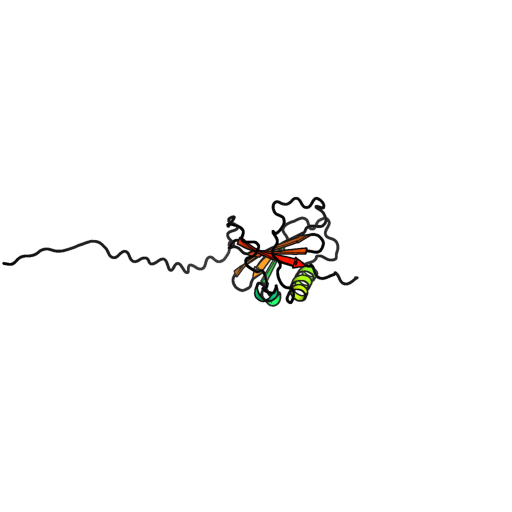 12.278 -13.248 1.00 47.38 95 ARG A N 1
ATOM 696 C CA . ARG A 1 95 ? 1.047 13.013 -13.838 1.00 47.38 95 ARG A CA 1
ATOM 697 C C . ARG A 1 95 ? 2.244 12.932 -12.902 1.00 47.38 95 ARG A C 1
ATOM 699 O O . ARG A 1 95 ? 2.763 13.958 -12.478 1.00 47.38 95 ARG A O 1
ATOM 706 N N . SER A 1 96 ? 2.701 11.713 -12.616 1.00 44.44 96 SER A N 1
ATOM 707 C CA . SER A 1 96 ? 4.137 11.586 -12.393 1.00 44.44 96 SER A CA 1
ATOM 708 C C . SER A 1 96 ? 4.813 12.004 -13.708 1.00 44.44 96 SER A C 1
ATOM 710 O O . SER A 1 96 ? 4.383 11.543 -14.777 1.00 44.44 96 SER A O 1
ATOM 712 N N . PRO A 1 97 ? 5.777 12.942 -13.682 1.00 47.50 97 PRO A N 1
ATOM 713 C CA . PRO A 1 97 ? 6.533 13.312 -14.875 1.00 47.50 97 PRO A CA 1
ATOM 714 C C . PRO A 1 97 ? 7.296 12.109 -15.449 1.00 47.50 97 PRO A C 1
ATOM 716 O O . PRO A 1 97 ? 7.590 12.098 -16.643 1.00 47.50 97 PRO A O 1
ATOM 719 N N . ASP A 1 98 ? 7.531 11.082 -14.629 1.00 51.88 98 ASP A N 1
ATOM 720 C CA . ASP A 1 98 ? 8.180 9.833 -14.996 1.00 51.88 98 ASP A CA 1
ATOM 721 C C . ASP A 1 98 ? 7.144 8.700 -15.118 1.00 51.88 98 ASP A C 1
ATOM 723 O O . ASP A 1 98 ? 6.891 7.918 -14.200 1.00 51.88 98 ASP A O 1
ATOM 727 N N . ARG A 1 99 ? 6.465 8.657 -16.273 1.00 52.88 99 ARG A N 1
ATOM 728 C CA . ARG A 1 99 ? 5.367 7.707 -16.542 1.00 52.88 99 ARG A CA 1
ATOM 729 C C . ARG A 1 99 ? 5.794 6.238 -16.537 1.00 52.88 99 ARG A C 1
ATOM 731 O O . ARG A 1 99 ? 4.911 5.386 -16.462 1.00 52.88 99 ARG A O 1
ATOM 738 N N . ASP A 1 100 ? 7.095 5.970 -16.592 1.00 52.53 100 ASP A N 1
ATOM 739 C CA . ASP A 1 100 ? 7.663 4.624 -16.640 1.00 52.53 100 ASP A CA 1
ATOM 740 C C . ASP A 1 100 ? 7.997 4.081 -15.234 1.00 52.53 100 ASP A C 1
ATOM 742 O O . ASP A 1 100 ? 8.243 2.885 -15.072 1.00 52.53 100 ASP A O 1
ATOM 746 N N . ALA A 1 101 ? 7.955 4.933 -14.199 1.00 55.94 101 ALA A N 1
ATOM 747 C CA . ALA A 1 101 ? 8.285 4.574 -12.817 1.00 55.94 101 ALA A CA 1
ATOM 748 C C . ALA A 1 101 ? 7.065 4.401 -11.891 1.00 55.94 101 ALA A C 1
ATOM 750 O O . ALA A 1 101 ? 7.221 3.857 -10.792 1.00 55.94 101 ALA A O 1
ATOM 751 N N . THR A 1 102 ? 5.872 4.840 -12.314 1.00 65.56 102 THR A N 1
ATOM 752 C CA . THR A 1 102 ? 4.641 4.781 -11.508 1.00 65.56 102 THR A CA 1
ATOM 753 C C . THR A 1 102 ? 3.770 3.575 -11.859 1.00 65.56 102 THR A C 1
ATOM 755 O O . THR A 1 102 ? 3.399 3.371 -13.014 1.00 65.56 102 THR A O 1
ATOM 758 N N . TRP A 1 103 ? 3.366 2.822 -10.838 1.00 74.62 103 TRP A N 1
ATOM 759 C CA . TRP A 1 103 ? 2.610 1.576 -10.957 1.00 74.62 103 TRP A CA 1
ATOM 760 C C . TRP A 1 103 ? 1.296 1.662 -10.206 1.00 74.62 103 TRP A C 1
ATOM 762 O O . TRP A 1 103 ? 1.230 2.252 -9.128 1.00 74.62 103 TRP A O 1
ATOM 772 N N . GLU A 1 104 ? 0.267 1.026 -10.758 1.00 79.50 104 GLU A N 1
ATOM 773 C CA . GLU A 1 104 ? -1.091 1.102 -10.231 1.00 79.50 104 GLU A CA 1
ATOM 774 C C . GLU A 1 104 ? -1.722 -0.287 -10.166 1.00 79.50 104 GLU A C 1
ATOM 776 O O . GLU A 1 104 ? -1.746 -1.025 -11.158 1.00 79.50 104 GLU A O 1
ATOM 781 N N . ALA A 1 105 ? -2.254 -0.630 -8.997 1.00 84.56 105 ALA A N 1
ATOM 782 C CA . ALA A 1 105 ? -2.951 -1.882 -8.763 1.00 84.56 105 ALA A CA 1
ATOM 783 C C . ALA A 1 105 ? -4.230 -1.663 -7.953 1.00 84.56 105 ALA A C 1
ATOM 785 O O . ALA A 1 105 ? -4.329 -0.744 -7.142 1.00 84.56 105 ALA A O 1
ATOM 786 N N . VAL A 1 106 ? -5.191 -2.556 -8.144 1.00 88.25 106 VAL A N 1
ATOM 787 C CA . VAL A 1 106 ? -6.338 -2.737 -7.260 1.00 88.25 106 VAL A CA 1
ATOM 788 C C . VAL A 1 106 ? -6.118 -4.013 -6.461 1.00 88.25 106 VAL A C 1
ATOM 790 O O . VAL A 1 106 ? -5.838 -5.070 -7.029 1.00 88.25 106 VAL A O 1
ATOM 793 N N . LEU A 1 107 ? -6.240 -3.918 -5.144 1.00 91.75 107 LEU A N 1
ATOM 794 C CA . LEU A 1 107 ? -6.151 -5.034 -4.213 1.00 91.75 107 LEU A CA 1
ATOM 795 C C . LEU A 1 107 ? -7.557 -5.347 -3.712 1.00 91.75 107 LEU A C 1
ATOM 797 O O . LEU A 1 107 ? -8.262 -4.453 -3.251 1.00 91.75 107 LEU A O 1
ATOM 801 N N . ILE A 1 108 ? -7.952 -6.611 -3.800 1.00 92.25 108 ILE A N 1
ATOM 802 C CA . ILE A 1 108 ? -9.220 -7.107 -3.263 1.00 92.25 108 ILE A CA 1
ATOM 803 C C . ILE A 1 108 ? -8.885 -7.965 -2.052 1.00 92.25 108 ILE A C 1
ATOM 805 O O . ILE A 1 108 ? -8.186 -8.977 -2.186 1.00 92.25 108 ILE A O 1
ATOM 809 N N . ALA A 1 109 ? -9.362 -7.554 -0.882 1.00 93.38 109 ALA A N 1
ATOM 810 C CA . ALA A 1 109 ? -9.181 -8.285 0.359 1.00 93.38 109 ALA A CA 1
ATOM 811 C C . ALA A 1 109 ? -10.192 -9.439 0.498 1.00 93.38 109 ALA A C 1
ATOM 813 O O . ALA A 1 109 ? -11.236 -9.461 -0.155 1.00 93.38 109 ALA A O 1
ATOM 814 N N . HIS A 1 110 ? -9.894 -10.409 1.363 1.00 92.06 110 HIS A N 1
ATOM 815 C CA . HIS A 1 110 ? -10.771 -11.550 1.648 1.00 92.06 110 HIS A CA 1
ATOM 816 C C . HIS A 1 110 ? -12.141 -11.146 2.209 1.00 92.06 110 HIS A C 1
ATOM 818 O O . HIS A 1 110 ? -13.126 -11.840 1.962 1.00 92.06 110 HIS A O 1
ATOM 824 N N . ASP A 1 111 ? -12.203 -10.023 2.926 1.00 91.19 111 ASP A N 1
ATOM 825 C CA . ASP A 1 111 ? -13.429 -9.433 3.475 1.00 91.19 111 ASP A CA 1
ATOM 826 C C . ASP A 1 111 ? -14.215 -8.584 2.455 1.00 91.19 111 ASP A C 1
ATOM 828 O O . ASP A 1 111 ? -15.262 -8.033 2.785 1.00 91.19 111 ASP A O 1
ATOM 832 N N . GLY A 1 112 ? -13.731 -8.490 1.211 1.00 89.94 112 GLY A N 1
ATOM 833 C CA . GLY A 1 112 ? -14.358 -7.726 0.136 1.00 89.94 112 GLY A CA 1
ATOM 834 C C . GLY A 1 112 ? -13.970 -6.248 0.087 1.00 89.94 112 GLY A C 1
ATOM 835 O O . GLY A 1 112 ? -14.408 -5.560 -0.835 1.00 89.94 112 GLY A O 1
ATOM 836 N N . ARG A 1 113 ? -13.134 -5.743 1.009 1.00 92.31 113 ARG A N 1
ATOM 837 C CA . ARG A 1 113 ? -12.587 -4.380 0.901 1.00 92.31 113 ARG A CA 1
ATOM 838 C C . ARG A 1 113 ? -11.717 -4.244 -0.345 1.00 92.31 113 ARG A C 1
ATOM 840 O O . ARG A 1 113 ? -11.005 -5.176 -0.733 1.00 92.31 113 ARG A O 1
ATOM 847 N N . VAL A 1 114 ? -11.755 -3.061 -0.952 1.00 90.75 114 VAL A N 1
ATOM 848 C CA . VAL A 1 114 ? -11.042 -2.769 -2.197 1.00 90.75 114 VAL A CA 1
ATOM 849 C C . VAL A 1 114 ? -10.112 -1.594 -1.985 1.00 90.75 114 VAL A C 1
ATOM 851 O O . VAL A 1 114 ? -10.518 -0.539 -1.506 1.00 90.75 114 VAL A O 1
ATOM 854 N N . PHE A 1 115 ? -8.858 -1.778 -2.382 1.00 90.56 115 PHE A N 1
ATOM 855 C CA . PHE A 1 115 ? -7.827 -0.767 -2.233 1.00 90.56 115 PHE A CA 1
ATOM 856 C C . PHE A 1 115 ? -7.212 -0.423 -3.578 1.00 90.56 115 PHE A C 1
ATOM 858 O O . PHE A 1 115 ? -6.818 -1.308 -4.332 1.00 90.56 115 PHE A O 1
ATOM 865 N N . ALA A 1 116 ? -7.062 0.866 -3.853 1.00 88.50 116 ALA A N 1
ATOM 866 C CA . ALA A 1 116 ? -6.136 1.343 -4.865 1.00 88.50 116 ALA A CA 1
ATOM 867 C C . ALA A 1 116 ? -4.737 1.440 -4.243 1.00 88.50 116 ALA A C 1
ATOM 869 O O . ALA A 1 116 ? -4.566 2.072 -3.200 1.00 88.50 116 ALA A O 1
ATOM 870 N N . LEU A 1 117 ? -3.750 0.835 -4.897 1.00 88.31 117 LEU A N 1
ATOM 871 C CA . LEU A 1 117 ? -2.331 0.954 -4.588 1.00 88.31 117 LEU A CA 1
ATOM 872 C C . LEU A 1 117 ? -1.647 1.719 -5.718 1.00 88.31 117 LEU A C 1
ATOM 874 O O . LEU A 1 117 ? -1.740 1.327 -6.883 1.00 88.31 117 LEU A O 1
ATOM 878 N N . VAL A 1 118 ? -0.912 2.764 -5.356 1.00 84.12 118 VAL A N 1
ATOM 879 C CA . VAL A 1 118 ? -0.003 3.471 -6.260 1.00 84.12 118 VAL A CA 1
ATOM 880 C C . VAL A 1 118 ? 1.405 3.351 -5.708 1.00 84.12 118 VAL A C 1
ATOM 882 O O . VAL A 1 118 ? 1.617 3.595 -4.524 1.00 84.12 118 VAL A O 1
ATOM 885 N N . VAL A 1 119 ? 2.361 2.987 -6.554 1.00 83.00 119 VAL A N 1
ATOM 886 C CA . VAL A 1 119 ? 3.788 2.966 -6.220 1.00 83.00 119 VAL A CA 1
ATOM 887 C C . VAL A 1 119 ? 4.497 3.928 -7.158 1.00 83.00 119 VAL A C 1
ATOM 889 O O . VAL A 1 119 ? 4.425 3.750 -8.369 1.00 83.00 119 VAL A O 1
ATOM 892 N N . ASP A 1 120 ? 5.171 4.933 -6.611 1.00 77.75 120 ASP A N 1
ATOM 893 C CA . ASP A 1 120 ? 5.860 5.977 -7.369 1.00 77.75 120 ASP A CA 1
ATOM 894 C C . ASP A 1 120 ? 7.213 6.277 -6.723 1.00 77.75 120 ASP A C 1
ATOM 896 O O . ASP A 1 120 ? 7.280 6.686 -5.561 1.00 77.75 120 ASP A O 1
ATOM 900 N N . GLY A 1 121 ? 8.298 6.025 -7.457 1.00 77.62 121 GLY A N 1
ATOM 901 C CA . GLY A 1 121 ? 9.654 6.200 -6.942 1.00 77.62 121 GLY A CA 1
ATOM 902 C C . GLY A 1 121 ? 9.897 5.405 -5.654 1.00 77.62 121 GLY A C 1
ATOM 903 O O . GLY A 1 121 ? 9.854 4.176 -5.645 1.00 77.62 121 GLY A O 1
ATOM 904 N N . ASP A 1 122 ? 10.187 6.106 -4.564 1.00 81.12 122 ASP A N 1
ATOM 905 C CA . ASP A 1 122 ? 10.474 5.571 -3.232 1.00 81.12 122 ASP A CA 1
ATOM 906 C C . ASP A 1 122 ? 9.256 5.556 -2.297 1.00 81.12 122 ASP A C 1
ATOM 908 O O . ASP A 1 122 ? 9.406 5.273 -1.110 1.00 81.12 122 ASP A O 1
ATOM 912 N N . ARG A 1 123 ? 8.047 5.824 -2.802 1.00 84.19 123 ARG A N 1
ATOM 913 C CA . ARG A 1 123 ? 6.816 5.825 -2.005 1.00 84.19 123 ARG A CA 1
ATOM 914 C C . ARG A 1 123 ? 5.739 4.929 -2.591 1.00 84.19 123 ARG A C 1
ATOM 916 O O . ARG A 1 123 ? 5.672 4.675 -3.792 1.00 84.19 123 ARG A O 1
ATOM 923 N N . ALA A 1 124 ? 4.858 4.478 -1.713 1.00 87.75 124 ALA A N 1
ATOM 924 C CA . ALA A 1 124 ? 3.622 3.813 -2.069 1.00 87.75 124 ALA A CA 1
ATOM 925 C C . ALA A 1 124 ? 2.464 4.399 -1.258 1.00 87.75 124 ALA A C 1
ATOM 927 O O . ALA A 1 124 ? 2.647 4.830 -0.123 1.00 87.75 124 ALA A O 1
ATOM 928 N N . CYS A 1 125 ? 1.274 4.435 -1.842 1.00 88.94 125 CYS A N 1
ATOM 929 C CA . CYS A 1 125 ? 0.080 4.963 -1.198 1.00 88.94 125 CYS A CA 1
ATOM 930 C C . CYS A 1 125 ? -1.086 4.000 -1.388 1.00 88.94 125 CYS A C 1
ATOM 932 O O . CYS A 1 125 ? -1.283 3.468 -2.483 1.00 88.94 125 CYS A O 1
ATOM 934 N N . LEU A 1 126 ? -1.862 3.809 -0.325 1.00 90.50 126 LEU A N 1
ATOM 935 C CA . LEU A 1 126 ? -3.100 3.043 -0.341 1.00 90.50 126 LEU A CA 1
ATOM 936 C C . LEU A 1 126 ? -4.289 3.988 -0.198 1.00 90.50 126 LEU A C 1
ATOM 938 O O . LEU A 1 126 ? -4.215 4.999 0.502 1.00 90.50 126 LEU A O 1
ATOM 942 N N . ARG A 1 127 ? -5.394 3.626 -0.845 1.00 88.94 127 ARG A N 1
ATOM 943 C CA . ARG A 1 127 ? -6.694 4.273 -0.680 1.00 88.94 127 ARG A CA 1
ATOM 944 C C . ARG A 1 127 ? -7.798 3.231 -0.722 1.00 88.94 127 ARG A C 1
ATOM 946 O O . ARG A 1 127 ? -7.771 2.390 -1.615 1.00 88.94 127 ARG A O 1
ATOM 953 N N . ASP A 1 128 ? -8.758 3.301 0.187 1.00 90.00 128 ASP A N 1
ATOM 954 C CA . ASP A 1 128 ? -9.923 2.413 0.185 1.00 90.00 128 ASP A CA 1
ATOM 955 C C . ASP A 1 128 ? -11.132 3.009 -0.558 1.00 90.00 128 ASP A C 1
ATOM 957 O O . ASP A 1 128 ? -11.092 4.136 -1.065 1.00 90.00 128 ASP A O 1
ATOM 961 N N . GLN A 1 129 ? -12.220 2.243 -0.621 1.00 84.81 129 GLN A N 1
ATOM 962 C CA . GLN A 1 129 ? -13.479 2.671 -1.232 1.00 84.81 129 GLN A CA 1
ATOM 963 C C . GLN A 1 129 ? -14.164 3.850 -0.512 1.00 84.81 129 GLN A C 1
ATOM 965 O O . GLN A 1 129 ? -14.935 4.576 -1.133 1.00 84.81 129 GLN A O 1
ATOM 970 N N . ASP A 1 130 ? -13.849 4.090 0.765 1.00 84.19 130 ASP A N 1
ATOM 971 C CA . ASP A 1 130 ? -14.399 5.201 1.557 1.00 84.19 130 ASP A CA 1
ATOM 972 C C . ASP A 1 130 ? -13.619 6.513 1.329 1.00 84.19 130 ASP A C 1
ATOM 974 O O . ASP A 1 130 ? -13.930 7.558 1.910 1.00 84.19 130 ASP A O 1
ATOM 978 N N . GLY A 1 131 ? -12.573 6.475 0.496 1.00 82.38 131 GLY A N 1
ATOM 979 C CA . GLY A 1 131 ? -11.693 7.607 0.220 1.00 82.38 131 GLY A CA 1
ATOM 980 C C . GLY A 1 131 ? -10.658 7.872 1.316 1.00 82.38 131 GLY A C 1
ATOM 981 O O . GLY A 1 131 ? -9.949 8.881 1.234 1.00 82.38 131 GLY A O 1
ATOM 982 N N . ARG A 1 132 ? -10.537 6.993 2.320 1.00 88.06 132 ARG A N 1
ATOM 983 C CA . ARG A 1 132 ? -9.454 7.051 3.310 1.00 88.06 132 ARG A CA 1
ATOM 984 C C . ARG A 1 132 ? -8.159 6.634 2.637 1.00 88.06 132 ARG A C 1
ATOM 986 O O . ARG A 1 132 ? -8.147 5.696 1.841 1.00 88.06 132 ARG A O 1
ATOM 993 N N . ALA A 1 133 ? -7.081 7.343 2.937 1.00 88.31 133 ALA A N 1
ATOM 994 C CA . ALA A 1 133 ? -5.791 7.093 2.324 1.00 88.31 133 ALA A CA 1
ATOM 995 C C . ALA A 1 133 ? -4.632 7.321 3.296 1.00 88.31 133 ALA A C 1
ATOM 997 O O . ALA A 1 133 ? -4.780 7.937 4.353 1.00 88.31 133 ALA A O 1
ATOM 998 N N . GLY A 1 134 ?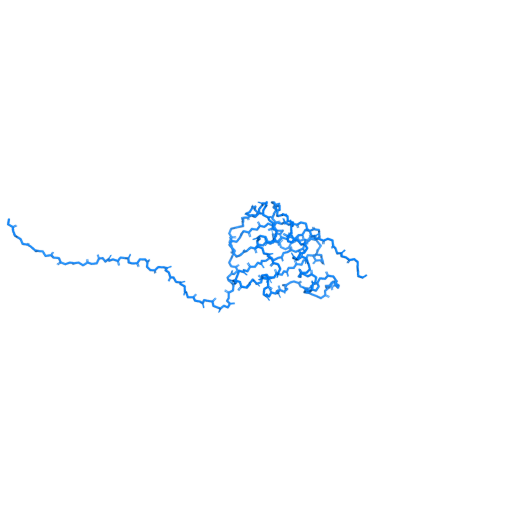 -3.470 6.821 2.887 1.00 90.00 134 GLY A N 1
ATOM 999 C CA . GLY A 1 134 ? -2.182 7.100 3.502 1.00 90.00 134 GLY A CA 1
ATOM 1000 C C . GLY A 1 134 ? -1.037 6.642 2.602 1.00 90.00 134 GLY A C 1
ATOM 1001 O O . GLY A 1 134 ? -1.202 5.736 1.778 1.00 90.00 134 GLY A O 1
ATOM 1002 N N . CYS A 1 135 ? 0.140 7.241 2.785 1.00 90.75 135 CYS A N 1
ATOM 1003 C CA . CYS A 1 135 ? 1.361 6.873 2.066 1.00 90.75 135 CYS A CA 1
ATOM 1004 C C . CYS A 1 135 ? 2.441 6.331 3.007 1.00 90.75 135 CYS A C 1
ATOM 1006 O O . CYS A 1 135 ? 2.476 6.675 4.182 1.00 90.75 135 CYS A O 1
ATOM 1008 N N . PHE A 1 136 ? 3.337 5.500 2.487 1.00 91.94 136 PHE A N 1
ATOM 1009 C CA . PHE A 1 136 ? 4.453 4.889 3.203 1.00 91.94 136 PHE A CA 1
ATOM 1010 C C . PHE A 1 136 ? 5.689 4.797 2.292 1.00 91.94 136 PHE A C 1
ATOM 1012 O O . PHE A 1 136 ? 5.552 4.796 1.061 1.00 91.94 136 PHE A O 1
ATOM 1019 N N . PRO A 1 137 ? 6.910 4.743 2.857 1.00 90.06 137 PRO A N 1
ATOM 1020 C CA . PRO A 1 137 ? 8.108 4.535 2.057 1.00 90.06 137 PRO A CA 1
ATOM 1021 C C . PRO A 1 137 ? 8.095 3.135 1.440 1.00 90.06 137 PRO A C 1
ATOM 1023 O O . PRO A 1 137 ? 7.709 2.157 2.077 1.00 90.06 137 PRO A O 1
ATOM 1026 N N . ARG A 1 138 ? 8.530 3.027 0.189 1.00 86.25 138 ARG A N 1
ATOM 1027 C CA . ARG A 1 138 ? 8.666 1.759 -0.517 1.00 86.25 138 ARG A CA 1
ATOM 1028 C C . ARG A 1 138 ? 9.872 1.005 0.052 1.00 86.25 138 ARG A C 1
ATOM 1030 O O . ARG A 1 138 ? 10.980 1.543 0.001 1.00 86.25 138 ARG A O 1
ATOM 1037 N N . PRO A 1 139 ? 9.697 -0.239 0.531 1.00 85.31 139 PRO A N 1
ATOM 1038 C CA . PRO A 1 139 ? 10.824 -1.083 0.899 1.00 85.31 139 PRO A CA 1
ATOM 1039 C C . PRO A 1 139 ? 11.826 -1.206 -0.264 1.00 85.31 139 PRO A C 1
ATOM 1041 O O . PRO A 1 139 ? 11.403 -1.308 -1.425 1.00 85.31 139 PRO A O 1
ATOM 1044 N N . PRO A 1 140 ? 13.143 -1.179 0.005 1.00 78.75 140 PRO A N 1
ATOM 1045 C CA . PRO A 1 140 ? 14.147 -1.327 -1.039 1.00 78.75 140 PRO A CA 1
ATOM 1046 C C . PRO A 1 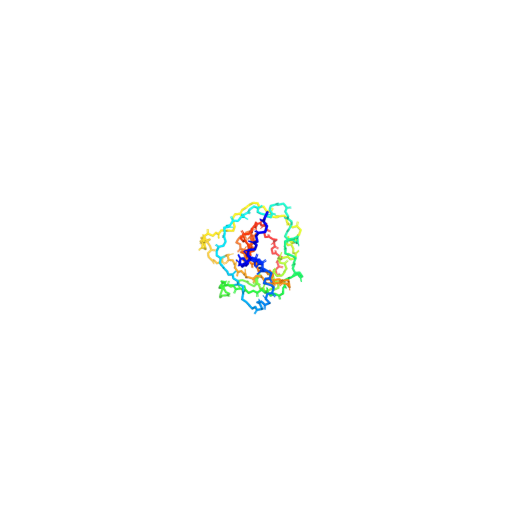140 ? 13.952 -2.647 -1.794 1.00 78.75 140 PRO A C 1
ATOM 1048 O O . PRO A 1 140 ? 13.531 -3.660 -1.232 1.00 78.75 140 PRO A O 1
ATOM 1051 N N . ARG A 1 141 ? 14.254 -2.652 -3.096 1.00 69.19 141 ARG A N 1
ATOM 1052 C CA . ARG A 1 141 ? 14.370 -3.920 -3.821 1.00 69.19 141 ARG A CA 1
ATOM 1053 C C . ARG A 1 141 ? 15.640 -4.624 -3.357 1.00 69.19 141 ARG A C 1
ATOM 1055 O O . ARG A 1 141 ? 16.694 -3.994 -3.281 1.00 69.19 141 ARG A O 1
ATOM 1062 N N . LEU A 1 142 ? 15.533 -5.918 -3.080 1.00 58.09 142 LEU A N 1
ATOM 1063 C CA . LEU A 1 142 ? 16.707 -6.778 -3.028 1.00 58.09 142 LEU A CA 1
ATOM 1064 C C . LEU A 1 142 ? 17.297 -6.864 -4.448 1.00 58.09 142 LEU A C 1
ATOM 1066 O O . LEU A 1 142 ? 16.519 -6.859 -5.405 1.00 58.09 142 LEU A O 1
ATOM 1070 N N . PRO A 1 143 ? 18.631 -6.870 -4.603 1.00 55.22 143 PRO A N 1
ATOM 1071 C CA . PRO A 1 143 ? 19.243 -7.151 -5.896 1.00 55.22 143 PRO A CA 1
ATOM 1072 C C . PRO A 1 143 ? 18.858 -8.565 -6.351 1.00 55.22 143 PRO A C 1
ATOM 1074 O O . PRO A 1 143 ? 18.765 -9.464 -5.512 1.00 55.22 143 PRO A O 1
ATOM 1077 N N . ASP A 1 144 ? 18.603 -8.708 -7.655 1.00 55.53 144 ASP A N 1
ATOM 1078 C CA . ASP A 1 144 ? 18.310 -9.990 -8.313 1.00 55.53 144 ASP A CA 1
ATOM 1079 C C . ASP A 1 144 ? 19.472 -10.993 -8.170 1.00 55.53 144 ASP A C 1
ATOM 1081 O O . ASP A 1 144 ? 20.650 -10.554 -8.205 1.00 55.53 144 ASP A O 1
#

Secondary structure (DSSP, 8-state):
-----------------------S------PPPBTTTTTT-BHHHH--GGGEEEEEE-S-GGG--GGGSHHHHHHHHHHHTTPBPBS-----SS--S-TTTEEEEEEEETTS-EEEEEEETTEEEEEETTSBEEEEEPPPPPP-

Nearest PDB structures (foldseek):
  4yyp-assembly1_A  TM=4.561E-01  e=1.193E+00  Homo sapiens
  2v43-assembly1_A  TM=4.562E-01  e=3.395E+00  Escherichia coli BL21(DE3)
  2p4b-assembly2_C-2  TM=5.745E-01  e=8.036E+00  Escherichia coli K-12
  2v43-assembly2_C-2  TM=4.689E-01  e=6.282E+00  Escherichia coli BL21(DE3)
  3m4w-assembly1_C  TM=5.098E-01  e=6.282E+00  Escherichia coli K-12

Sequence (144 aa):
MNVLLAPLLGLGMLVGGGTDGARGDADLAKGRQQTDAWTGLTVGEVLAEDQVQRVILLKAVTSAMAGLDLANLRRLLREAAPLRFTAGEPGWPWRSPDRDATWEAVLIAHDGRVFALVVDGDRACLRDQDGRAGCFPRPPRLPD

pLDDT: mea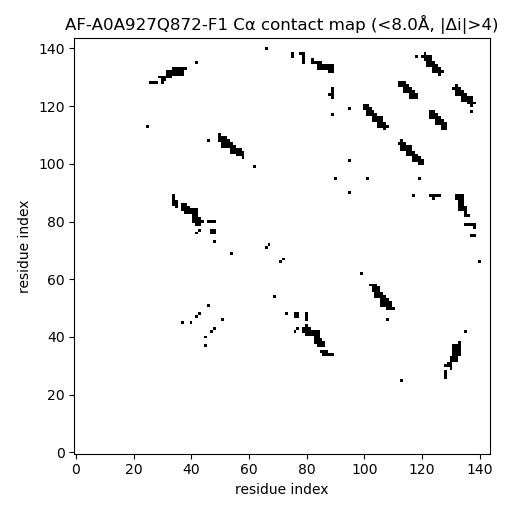n 71.88, std 19.88, range [36.28, 97.12]

Radius of gyration: 22.19 Å; Cα contacts (8 Å, |Δi|>4): 222; chains: 1; bounding box: 89×26×48 Å